Protein AF-X5ZG42-F1 (afdb_monomer)

Structure (mmCIF, N/CA/C/O backbone):
data_AF-X5ZG42-F1
#
_entry.id   AF-X5ZG42-F1
#
loop_
_atom_site.group_PDB
_atom_site.id
_atom_site.type_symbol
_atom_site.label_atom_id
_atom_site.label_alt_id
_atom_site.label_comp_id
_atom_site.label_asym_id
_atom_site.label_entity_id
_atom_site.label_seq_id
_atom_site.pdbx_PDB_ins_code
_atom_site.Cartn_x
_atom_site.Cartn_y
_atom_site.Cartn_z
_atom_site.occupancy
_atom_site.B_iso_or_equiv
_atom_site.auth_seq_id
_atom_site.auth_comp_id
_atom_site.auth_asym_id
_atom_site.auth_atom_id
_atom_site.pdbx_PDB_model_num
ATOM 1 N N . MET A 1 1 ? 0.832 7.737 -3.658 1.00 73.06 1 MET A N 1
ATOM 2 C CA . MET A 1 1 ? 0.309 6.633 -4.500 1.00 73.06 1 MET A CA 1
ATOM 3 C C . MET A 1 1 ? 1.403 5.784 -5.144 1.00 73.06 1 MET A C 1
ATOM 5 O O . MET A 1 1 ? 1.351 4.577 -4.972 1.00 73.06 1 MET A O 1
ATOM 9 N N . GLN A 1 2 ? 2.400 6.359 -5.829 1.00 80.19 2 GLN A N 1
ATO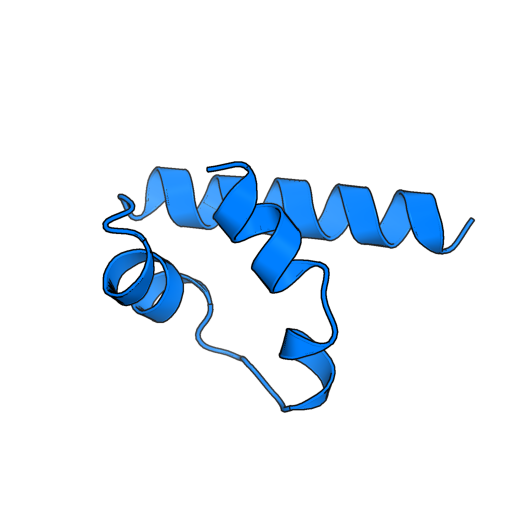M 10 C CA . GLN A 1 2 ? 3.431 5.582 -6.544 1.00 80.19 2 GLN A CA 1
ATOM 11 C C . GLN A 1 2 ? 4.211 4.593 -5.650 1.00 80.19 2 GLN A C 1
ATOM 13 O O . GLN A 1 2 ? 4.231 3.407 -5.955 1.00 80.19 2 GLN A O 1
ATOM 18 N N . GLN A 1 3 ? 4.698 5.029 -4.480 1.00 82.06 3 GLN A N 1
ATOM 19 C CA . GLN A 1 3 ? 5.381 4.143 -3.516 1.00 82.06 3 GLN A CA 1
ATOM 20 C C . GLN A 1 3 ? 4.519 2.957 -3.048 1.00 82.06 3 GLN A C 1
ATOM 22 O O . GLN A 1 3 ? 5.028 1.856 -2.862 1.00 82.06 3 GLN A O 1
ATOM 27 N N . ALA A 1 4 ? 3.208 3.160 -2.882 1.00 81.00 4 ALA A N 1
ATOM 28 C CA . ALA A 1 4 ? 2.276 2.092 -2.526 1.00 81.00 4 ALA A CA 1
ATOM 29 C C . ALA A 1 4 ? 2.106 1.086 -3.674 1.00 81.00 4 ALA A C 1
ATOM 31 O O . ALA A 1 4 ? 2.077 -0.120 -3.441 1.00 81.00 4 ALA A O 1
ATOM 32 N N . ALA A 1 5 ? 2.040 1.566 -4.917 1.00 79.19 5 ALA A N 1
ATOM 33 C CA . ALA A 1 5 ? 1.974 0.703 -6.090 1.00 79.19 5 ALA A CA 1
ATOM 34 C C . ALA A 1 5 ? 3.264 -0.113 -6.272 1.00 79.19 5 ALA A C 1
ATOM 36 O O . ALA A 1 5 ? 3.212 -1.309 -6.548 1.00 79.19 5 ALA A O 1
ATOM 37 N N . GLU A 1 6 ? 4.425 0.505 -6.061 1.00 79.62 6 GLU A N 1
ATOM 38 C CA . GLU A 1 6 ? 5.727 -0.167 -6.118 1.00 79.62 6 GLU A CA 1
ATOM 39 C C . GLU A 1 6 ? 5.880 -1.216 -5.015 1.00 79.62 6 GLU A C 1
ATOM 41 O O . GLU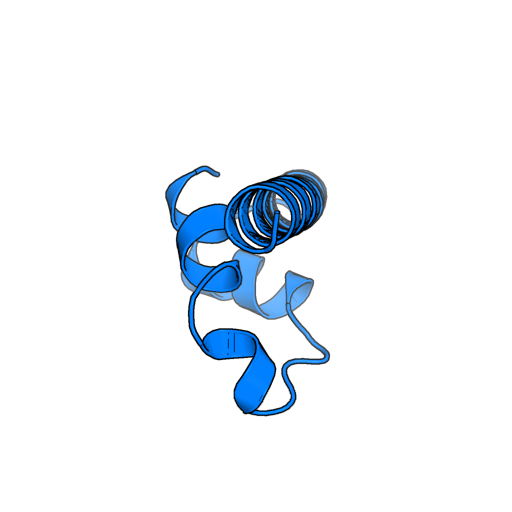 A 1 6 ? 6.328 -2.333 -5.279 1.00 79.62 6 GLU A O 1
ATOM 46 N N . PHE A 1 7 ? 5.442 -0.883 -3.798 1.00 80.56 7 PHE A N 1
ATOM 47 C CA . PHE A 1 7 ? 5.401 -1.800 -2.665 1.00 80.56 7 PHE A CA 1
ATOM 48 C C . PHE A 1 7 ? 4.581 -3.057 -2.983 1.00 80.56 7 PHE A C 1
ATOM 50 O O . PHE A 1 7 ? 5.060 -4.178 -2.805 1.00 80.56 7 PHE A O 1
ATOM 57 N N . LEU A 1 8 ? 3.376 -2.877 -3.529 1.00 76.81 8 LEU A N 1
ATOM 58 C CA . LEU A 1 8 ? 2.534 -3.986 -3.970 1.00 76.81 8 LEU A CA 1
ATOM 59 C C . LEU A 1 8 ? 3.181 -4.757 -5.122 1.00 76.81 8 LEU A C 1
ATOM 61 O O . LEU A 1 8 ? 3.143 -5.984 -5.125 1.00 76.81 8 LEU A O 1
ATOM 65 N N . ALA A 1 9 ? 3.773 -4.079 -6.107 1.00 74.62 9 ALA A N 1
ATOM 66 C CA . ALA A 1 9 ? 4.423 -4.715 -7.255 1.00 74.62 9 ALA A CA 1
ATOM 67 C C . ALA A 1 9 ? 5.672 -5.541 -6.878 1.00 74.62 9 ALA A C 1
ATOM 69 O O . ALA A 1 9 ? 6.150 -6.323 -7.701 1.00 74.62 9 ALA A O 1
ATOM 70 N N . GLY A 1 10 ? 6.192 -5.379 -5.656 1.00 73.38 10 GLY A N 1
ATOM 71 C CA . GLY A 1 10 ? 7.253 -6.197 -5.072 1.00 73.38 10 GLY A CA 1
ATOM 72 C C . GLY A 1 10 ? 6.798 -7.610 -4.661 1.00 73.38 10 GLY A C 1
ATOM 73 O O . GLY A 1 10 ? 5.683 -8.036 -4.961 1.00 73.38 10 GLY A O 1
ATOM 74 N N . PRO A 1 11 ? 7.634 -8.376 -3.934 1.00 66.44 11 PRO A N 1
ATOM 75 C CA . PRO A 1 11 ? 7.344 -9.761 -3.536 1.00 66.44 11 PRO A CA 1
ATOM 76 C C . PRO A 1 11 ? 6.203 -9.906 -2.505 1.00 66.44 11 PRO A C 1
ATOM 78 O O . PRO A 1 11 ? 6.009 -10.990 -1.958 1.00 66.44 11 PRO A O 1
ATOM 81 N N . TYR A 1 12 ? 5.443 -8.839 -2.241 1.00 61.41 12 TYR A N 1
ATOM 82 C CA . TYR A 1 12 ? 4.421 -8.752 -1.202 1.00 61.41 12 TYR A CA 1
ATOM 83 C C . TYR A 1 12 ? 3.311 -9.807 -1.342 1.00 61.41 12 TYR A C 1
ATOM 85 O O . TYR A 1 12 ? 2.887 -10.411 -0.360 1.00 61.41 12 TYR A O 1
ATOM 93 N N . GLU A 1 13 ? 2.899 -10.119 -2.574 1.00 53.88 13 GLU A N 1
ATOM 94 C CA . GLU A 1 13 ? 1.843 -11.112 -2.839 1.00 53.88 13 GLU A CA 1
ATOM 95 C C . GLU A 1 13 ? 2.301 -12.565 -2.685 1.00 53.88 13 GLU A C 1
ATOM 97 O O . GLU A 1 13 ? 1.461 -13.440 -2.473 1.00 53.88 13 GLU A O 1
ATOM 102 N N . ARG A 1 14 ? 3.613 -12.855 -2.723 1.00 54.22 14 ARG A N 1
ATOM 103 C CA . ARG A 1 14 ? 4.101 -14.234 -2.516 1.00 54.22 14 ARG A CA 1
ATOM 104 C C . ARG A 1 14 ? 3.786 -14.763 -1.111 1.00 54.22 14 ARG A C 1
ATOM 106 O O . ARG A 1 14 ? 3.882 -15.964 -0.898 1.00 54.22 14 ARG A O 1
ATOM 113 N N . GLN A 1 15 ? 3.386 -13.891 -0.182 1.00 54.59 15 GLN A N 1
ATOM 114 C CA . GLN A 1 15 ? 3.052 -14.238 1.201 1.00 54.59 15 GLN A CA 1
ATOM 115 C C . GLN A 1 15 ? 1.538 -14.270 1.502 1.00 54.59 15 GLN A C 1
ATOM 117 O O . GLN A 1 15 ? 1.160 -14.445 2.655 1.00 54.59 15 GLN A O 1
ATOM 122 N N . GLY A 1 16 ? 0.651 -14.158 0.500 1.00 55.19 16 GLY A N 1
ATOM 123 C CA . GLY A 1 16 ? -0.795 -14.357 0.713 1.00 55.19 16 GLY A CA 1
ATOM 124 C C . GLY A 1 16 ? -1.579 -13.112 1.157 1.00 55.19 16 GLY A C 1
ATOM 125 O O . GLY A 1 16 ? -2.542 -13.215 1.918 1.00 55.19 16 GLY A O 1
ATOM 126 N N . GLY A 1 17 ? -1.198 -11.928 0.674 1.00 56.28 17 GLY A N 1
ATOM 127 C CA . GLY A 1 17 ? -1.780 -10.633 1.051 1.00 56.28 17 GLY A CA 1
ATOM 128 C C . GLY A 1 17 ? -3.192 -10.360 0.513 1.00 56.28 17 GLY A C 1
ATOM 129 O O . GLY A 1 17 ? -3.384 -9.480 -0.318 1.00 56.28 17 GLY A O 1
ATOM 130 N N . ARG A 1 18 ? -4.222 -11.041 1.030 1.00 58.47 18 ARG A N 1
ATOM 131 C CA . ARG A 1 18 ? -5.640 -10.785 0.680 1.00 58.47 18 ARG A CA 1
ATOM 132 C C . ARG A 1 18 ? -6.239 -9.482 1.250 1.00 58.47 18 ARG A C 1
ATOM 134 O O . ARG A 1 18 ? -7.417 -9.222 1.030 1.00 58.47 18 ARG A O 1
ATOM 141 N N . ALA A 1 19 ? -5.462 -8.636 1.933 1.00 62.12 19 ALA A N 1
ATOM 142 C CA . ALA A 1 19 ? -5.947 -7.399 2.562 1.00 62.12 19 ALA A CA 1
ATOM 143 C C . ALA A 1 19 ? -5.125 -6.146 2.188 1.00 62.12 19 ALA A C 1
ATOM 145 O O . ALA A 1 19 ? -4.757 -5.354 3.052 1.00 62.12 19 ALA A O 1
ATOM 146 N N . ALA A 1 20 ? -4.859 -5.933 0.893 1.00 73.06 20 ALA A N 1
ATOM 147 C CA . ALA A 1 20 ? -4.070 -4.788 0.425 1.00 73.06 20 ALA A CA 1
ATOM 148 C C . ALA A 1 20 ? -4.684 -3.424 0.808 1.00 73.06 20 ALA A C 1
ATOM 150 O O . ALA A 1 20 ? -3.966 -2.537 1.247 1.00 73.06 20 ALA A O 1
ATOM 151 N N . VAL A 1 21 ? -6.006 -3.231 0.716 1.00 80.81 21 VAL A N 1
ATOM 152 C CA . VAL A 1 21 ? -6.604 -1.899 0.948 1.00 80.81 21 VAL A CA 1
ATOM 153 C C . VAL A 1 21 ? -6.473 -1.414 2.404 1.00 80.81 21 VAL A C 1
ATOM 155 O O . VAL A 1 21 ? -5.935 -0.325 2.591 1.00 80.81 21 VAL A O 1
ATOM 158 N N . PRO A 1 22 ? -6.906 -2.151 3.451 1.00 85.69 22 PRO A N 1
ATOM 159 C CA . PRO A 1 22 ? -6.731 -1.703 4.839 1.00 85.69 22 PRO A CA 1
ATOM 160 C C . PRO A 1 22 ? -5.268 -1.442 5.196 1.00 85.69 22 PRO A C 1
ATOM 162 O O . PRO A 1 22 ? -4.950 -0.472 5.881 1.00 85.69 22 PRO A O 1
ATOM 165 N N . GLU A 1 23 ? -4.371 -2.278 4.684 1.00 84.12 23 GLU A N 1
ATOM 166 C CA . GLU A 1 23 ? -2.951 -2.157 4.955 1.00 84.12 23 GLU A CA 1
ATOM 167 C C . GLU A 1 23 ? -2.331 -0.931 4.284 1.00 84.12 23 GLU A C 1
ATOM 169 O O . GLU A 1 23 ? -1.600 -0.185 4.928 1.00 84.12 23 GLU A O 1
ATOM 174 N N . LEU A 1 24 ? -2.668 -0.666 3.022 1.00 86.44 24 LEU A N 1
ATOM 175 C CA . LEU A 1 24 ? -2.205 0.520 2.304 1.00 86.44 24 LEU A CA 1
ATOM 176 C C . LEU A 1 24 ? -2.679 1.808 2.976 1.00 86.44 24 LEU A C 1
ATOM 178 O O . LEU A 1 24 ? -1.926 2.776 3.075 1.00 86.44 24 LEU A O 1
ATOM 182 N N . ARG A 1 25 ? -3.913 1.805 3.484 1.00 88.44 25 ARG A N 1
ATOM 183 C CA . ARG A 1 25 ? -4.452 2.917 4.271 1.00 88.44 25 ARG A CA 1
ATOM 184 C C . ARG A 1 25 ? -3.669 3.099 5.571 1.00 88.44 25 ARG A C 1
ATOM 186 O O . ARG A 1 25 ? -3.295 4.220 5.892 1.00 88.44 25 ARG A O 1
ATOM 193 N N . SER A 1 26 ? -3.371 2.011 6.283 1.00 87.44 26 SER A N 1
ATOM 194 C CA . SER A 1 26 ? -2.620 2.056 7.544 1.00 87.44 26 SER A CA 1
ATOM 195 C C . SER A 1 26 ? -1.147 2.441 7.365 1.00 87.44 26 SER A C 1
ATOM 197 O O . SER A 1 26 ? -0.614 3.165 8.197 1.00 87.44 26 SER A O 1
ATOM 199 N N . ARG A 1 27 ? -0.473 1.949 6.319 1.00 86.50 27 ARG A N 1
ATOM 200 C CA . ARG A 1 27 ? 0.964 2.177 6.079 1.00 86.50 27 ARG A CA 1
ATOM 201 C C . ARG A 1 27 ? 1.262 3.516 5.426 1.00 86.50 27 ARG A C 1
ATOM 203 O O . ARG A 1 27 ? 2.271 4.132 5.745 1.00 86.50 27 ARG A O 1
ATOM 210 N N . PHE A 1 28 ? 0.422 3.930 4.484 1.00 87.38 28 PHE A N 1
ATOM 211 C CA . PHE A 1 28 ? 0.700 5.072 3.615 1.00 87.38 28 PHE A CA 1
ATOM 212 C C . PHE A 1 28 ? -0.297 6.221 3.808 1.00 87.38 28 PHE A C 1
ATOM 214 O O . PHE A 1 28 ? -0.243 7.196 3.063 1.00 87.38 28 PHE A O 1
ATOM 221 N N . GLY A 1 29 ? -1.223 6.111 4.769 1.00 90.12 29 GLY A N 1
ATOM 222 C CA . GLY A 1 29 ? -2.230 7.141 5.040 1.00 90.12 29 GLY A CA 1
ATOM 223 C C . GLY A 1 29 ? -3.199 7.373 3.878 1.00 90.12 29 GLY A C 1
ATOM 224 O O . GLY A 1 29 ? -3.775 8.451 3.763 1.00 90.12 29 GLY A O 1
ATOM 225 N N . LEU A 1 30 ? -3.346 6.394 2.982 1.00 88.50 30 LEU A N 1
ATOM 226 C CA . LEU A 1 30 ? -4.140 6.547 1.766 1.00 88.50 30 LEU A CA 1
ATOM 227 C C . LEU A 1 30 ? -5.642 6.534 2.058 1.00 88.50 30 LEU A C 1
ATOM 229 O O . LEU A 1 30 ? -6.117 5.885 2.996 1.00 88.50 30 LEU A O 1
ATOM 233 N N . SER A 1 31 ? -6.408 7.202 1.197 1.00 92.06 31 SER A N 1
ATOM 234 C CA . SER A 1 31 ? -7.845 6.971 1.112 1.00 92.06 31 SER A CA 1
ATOM 235 C C . SER A 1 31 ? -8.121 5.584 0.515 1.00 92.06 31 SER A C 1
ATOM 237 O O . SER A 1 31 ? -7.255 4.961 -0.105 1.00 92.06 31 SER A O 1
ATOM 239 N N . ALA A 1 32 ? -9.342 5.070 0.688 1.00 87.50 32 ALA A N 1
ATOM 240 C CA . ALA A 1 32 ? -9.719 3.802 0.063 1.00 87.50 32 ALA A CA 1
ATOM 241 C C . ALA A 1 32 ? -9.622 3.869 -1.474 1.00 87.50 32 ALA A C 1
ATOM 243 O O . ALA A 1 32 ? -9.188 2.901 -2.093 1.00 87.50 32 ALA A O 1
ATOM 244 N N . ALA A 1 33 ? -9.963 5.01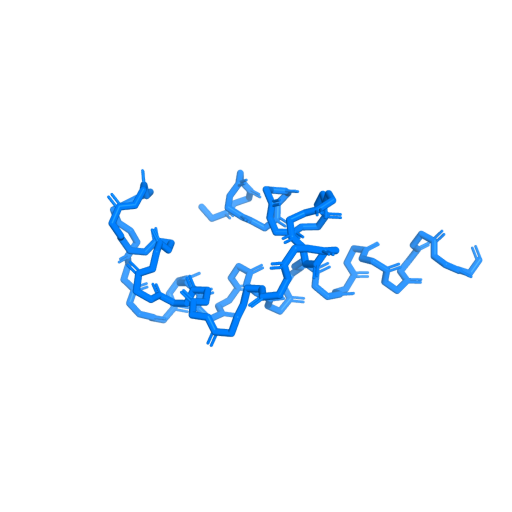6 -2.071 1.00 90.38 33 ALA A N 1
ATOM 245 C CA . ALA A 1 33 ? -9.859 5.235 -3.511 1.00 90.38 33 ALA A CA 1
ATOM 246 C C . ALA A 1 33 ? -8.397 5.214 -3.987 1.00 90.38 33 AL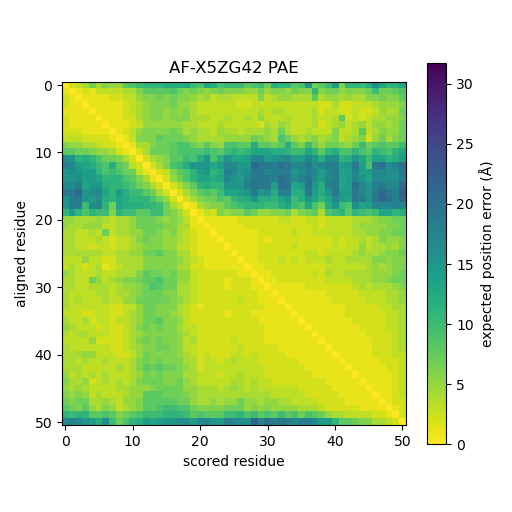A A C 1
ATOM 248 O O . ALA A 1 33 ? -8.071 4.479 -4.917 1.00 90.38 33 ALA A O 1
ATOM 249 N N . ASP A 1 34 ? -7.499 5.921 -3.294 1.00 88.44 34 ASP A N 1
ATOM 250 C CA . ASP A 1 34 ? -6.070 5.952 -3.643 1.00 88.44 34 ASP A CA 1
ATOM 251 C C . ASP A 1 34 ? -5.391 4.588 -3.455 1.00 88.44 34 ASP A C 1
ATOM 253 O O . ASP A 1 34 ? -4.479 4.226 -4.197 1.00 88.44 34 ASP A O 1
ATOM 257 N N . ALA A 1 35 ? -5.830 3.809 -2.462 1.00 87.44 35 ALA A N 1
ATOM 258 C CA . ALA A 1 35 ? -5.351 2.447 -2.248 1.00 87.44 35 ALA A CA 1
ATOM 259 C C . ALA A 1 35 ? -5.784 1.506 -3.386 1.00 87.44 35 ALA A C 1
ATOM 261 O O . ALA A 1 35 ? -4.977 0.703 -3.853 1.00 87.44 35 ALA A O 1
ATOM 262 N N . ILE A 1 36 ? -7.029 1.621 -3.862 1.00 87.69 36 ILE A N 1
ATOM 263 C CA . ILE A 1 36 ? -7.522 0.868 -5.027 1.00 87.69 36 ILE A CA 1
ATOM 264 C C . ILE A 1 36 ? -6.727 1.244 -6.280 1.00 87.69 36 ILE A C 1
ATOM 266 O O . ILE A 1 36 ? -6.322 0.362 -7.040 1.00 87.69 36 ILE A O 1
ATOM 270 N N . GLU A 1 37 ? -6.452 2.531 -6.473 1.00 89.56 37 GLU A N 1
ATOM 271 C CA . GLU A 1 37 ? -5.690 2.995 -7.629 1.00 89.56 37 GLU A CA 1
ATOM 272 C C . GLU A 1 37 ? -4.232 2.518 -7.583 1.00 89.56 37 GLU A C 1
ATOM 274 O O . GLU A 1 37 ? -3.706 2.018 -8.577 1.00 89.56 37 GLU A O 1
ATOM 279 N N . ALA A 1 38 ? -3.598 2.537 -6.407 1.00 86.12 38 ALA A N 1
ATOM 280 C CA . ALA A 1 38 ? -2.267 1.963 -6.219 1.00 86.12 38 ALA A CA 1
ATOM 281 C C . ALA A 1 38 ? -2.220 0.459 -6.554 1.00 86.12 38 ALA A C 1
ATOM 283 O O . ALA A 1 38 ? -1.249 -0.001 -7.156 1.00 86.12 38 ALA A O 1
ATOM 284 N N . ILE A 1 39 ? -3.270 -0.305 -6.225 1.00 84.88 39 ILE A N 1
ATOM 285 C CA . ILE A 1 39 ? -3.382 -1.729 -6.587 1.00 84.88 39 ILE A CA 1
ATOM 286 C C . ILE A 1 39 ? -3.462 -1.912 -8.105 1.00 84.88 39 ILE A C 1
ATOM 288 O O . ILE A 1 39 ? -2.781 -2.785 -8.648 1.00 84.88 39 ILE A O 1
ATOM 292 N N . ARG A 1 40 ? -4.245 -1.087 -8.808 1.00 86.12 40 ARG A N 1
ATOM 293 C CA . ARG A 1 40 ? -4.332 -1.142 -10.278 1.00 86.12 40 ARG A CA 1
ATOM 294 C C . ARG A 1 40 ? -2.995 -0.829 -10.941 1.00 86.12 40 ARG A C 1
ATOM 296 O O . ARG A 1 40 ? -2.559 -1.579 -11.811 1.00 86.12 40 ARG A O 1
ATOM 303 N N . ILE A 1 41 ? -2.318 0.229 -10.491 1.00 87.94 41 ILE A N 1
ATOM 304 C CA . ILE A 1 41 ? -0.988 0.603 -10.995 1.00 87.94 41 ILE A CA 1
ATOM 305 C C . ILE A 1 41 ? 0.009 -0.536 -10.742 1.00 87.94 41 ILE A C 1
ATOM 307 O O . ILE A 1 41 ? 0.772 -0.901 -11.635 1.00 87.94 41 ILE A O 1
ATOM 311 N N . ALA A 1 42 ? -0.031 -1.159 -9.562 1.00 85.00 42 ALA A N 1
ATOM 312 C CA . ALA A 1 42 ? 0.823 -2.298 -9.243 1.00 85.00 42 ALA A CA 1
ATOM 313 C C . ALA A 1 42 ? 0.593 -3.491 -10.184 1.00 85.00 42 ALA A C 1
ATOM 315 O O . ALA A 1 42 ? 1.558 -4.100 -10.645 1.00 85.00 42 ALA A O 1
ATOM 316 N N . GLN A 1 43 ? -0.665 -3.819 -10.502 1.00 83.50 43 GLN A N 1
ATOM 317 C CA . GLN A 1 43 ? -0.990 -4.874 -11.469 1.00 83.50 43 GLN A CA 1
ATOM 318 C C . GLN A 1 43 ? -0.457 -4.548 -12.869 1.00 83.50 43 GLN A C 1
ATOM 320 O O . GLN A 1 43 ? 0.152 -5.414 -13.495 1.00 83.50 43 GLN A O 1
ATOM 325 N N . ALA A 1 44 ? -0.610 -3.304 -13.330 1.00 86.50 44 ALA A N 1
ATOM 326 C CA . ALA A 1 44 ? -0.078 -2.865 -14.620 1.00 86.50 44 ALA A CA 1
ATOM 327 C C . ALA A 1 44 ? 1.456 -2.992 -14.689 1.00 86.50 44 ALA A C 1
ATOM 329 O O . ALA A 1 44 ? 1.988 -3.521 -15.663 1.00 86.50 44 ALA A O 1
ATOM 330 N N . ILE A 1 45 ? 2.167 -2.594 -13.627 1.00 84.94 45 ILE A N 1
ATOM 331 C CA . ILE A 1 45 ? 3.629 -2.747 -13.526 1.00 84.94 45 ILE A CA 1
ATOM 332 C C . ILE A 1 45 ? 4.038 -4.224 -13.595 1.00 84.94 45 ILE A C 1
ATOM 334 O O . ILE A 1 45 ? 5.016 -4.560 -14.260 1.00 84.94 45 ILE A O 1
ATOM 338 N N . ARG A 1 46 ? 3.308 -5.121 -12.918 1.00 78.75 46 ARG A N 1
ATOM 339 C CA . ARG A 1 46 ? 3.597 -6.565 -12.956 1.00 78.75 46 ARG A CA 1
ATOM 340 C C . ARG A 1 46 ? 3.410 -7.143 -14.355 1.00 78.75 46 ARG A C 1
ATOM 342 O O . ARG A 1 46 ? 4.275 -7.887 -14.801 1.00 78.75 46 ARG A O 1
ATOM 349 N N . LEU A 1 47 ? 2.321 -6.785 -15.036 1.00 82.69 47 LEU A N 1
ATOM 350 C CA . LEU A 1 47 ? 2.054 -7.226 -16.407 1.00 82.69 47 LEU A CA 1
ATOM 351 C C . LEU A 1 47 ? 3.159 -6.765 -17.363 1.00 82.69 47 LEU A C 1
ATOM 353 O O . LEU A 1 47 ? 3.678 -7.577 -18.119 1.00 82.69 47 LEU A O 1
ATOM 357 N N . ALA A 1 48 ? 3.583 -5.504 -17.265 1.00 85.75 48 ALA A N 1
ATOM 358 C CA . ALA A 1 48 ? 4.668 -4.965 -18.085 1.00 85.75 48 ALA A CA 1
ATOM 359 C C . ALA A 1 48 ? 6.028 -5.648 -17.841 1.00 85.75 48 ALA A C 1
ATOM 361 O O . ALA A 1 48 ? 6.865 -5.6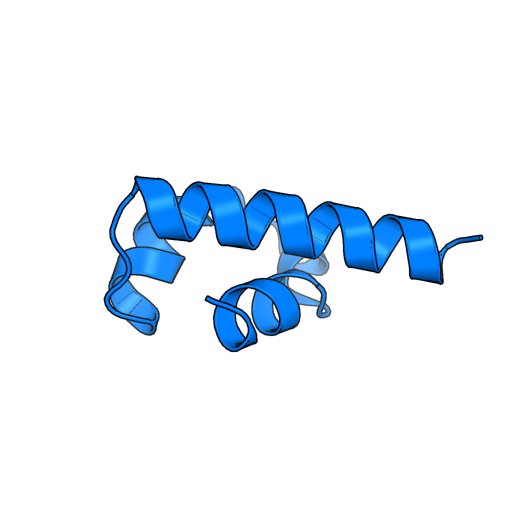59 -18.732 1.00 85.75 48 ALA A O 1
ATOM 362 N N . ARG A 1 49 ? 6.264 -6.209 -16.646 1.00 81.75 49 ARG A N 1
ATOM 363 C CA . ARG A 1 49 ? 7.500 -6.943 -16.304 1.00 81.75 49 ARG A CA 1
ATOM 364 C C . ARG A 1 49 ? 7.470 -8.426 -16.678 1.00 81.75 49 ARG A C 1
ATOM 366 O O . ARG A 1 49 ? 8.506 -9.075 -16.599 1.00 81.75 49 ARG A O 1
ATOM 373 N N . ALA A 1 50 ? 6.293 -8.971 -16.975 1.00 75.19 50 ALA A N 1
ATOM 374 C CA . ALA A 1 50 ? 6.109 -10.380 -17.316 1.00 75.19 50 ALA A CA 1
ATOM 375 C C . ALA A 1 50 ? 6.115 -10.642 -18.833 1.00 75.19 50 ALA A C 1
ATOM 377 O O . ALA A 1 50 ? 6.121 -11.808 -19.228 1.00 75.19 50 ALA A O 1
ATOM 378 N N . GLY A 1 51 ? 6.062 -9.580 -19.645 1.00 63.06 51 GLY A N 1
ATOM 379 C CA . GLY A 1 51 ? 6.161 -9.621 -21.107 1.00 63.06 51 GLY 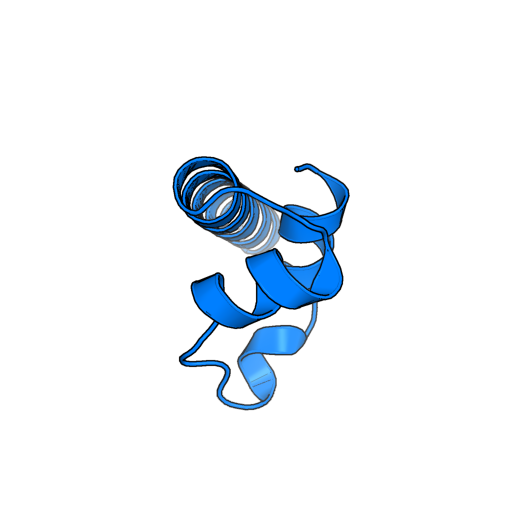A CA 1
ATOM 380 C C . GLY A 1 51 ? 7.572 -9.400 -21.625 1.00 63.06 51 GLY A C 1
ATOM 381 O O . GLY A 1 51 ? 8.419 -8.892 -20.855 1.00 63.06 51 GLY A O 1
#

Solvent-accessible surface area (backbone atoms only — not comparable to full-atom values): 2923 Å² total; per-residue (Å²): 95,67,71,57,11,52,53,54,51,44,79,54,60,84,76,67,62,87,56,58,53,70,48,38,26,71,76,68,70,39,51,74,66,50,27,53,50,17,51,52,52,13,51,52,54,45,55,66,68,74,104

pLDDT: mean 78.76, std 11.1, range [53.88, 92.06]

Secondary structure (DSSP, 8-state):
-HHHHHHHHTG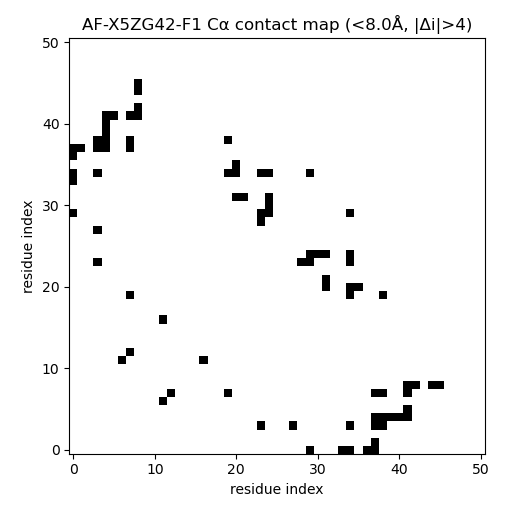GGGG--TTHHHHHHHHH---HHHHHHHHHHHHHHHHHHH-

Mean predicted aligned error: 5.47 Å

Foldseek 3Di:
DQVLLVVLLPCVPVVPCPPQQVVCCVPVVDDSVVSVVSVVSNVVVNVVVVD

Sequence (51 aa):
MQQAAEFLAGPYERQGGRAAVPELRSRFGLSAADAIEAIRIAQAIRLARAG

Nearest PDB structures (foldseek):
  4zg0-assembly1_A  TM=7.259E-01  e=6.251E+00  Mus musculus
  9cai-assembly1_Ci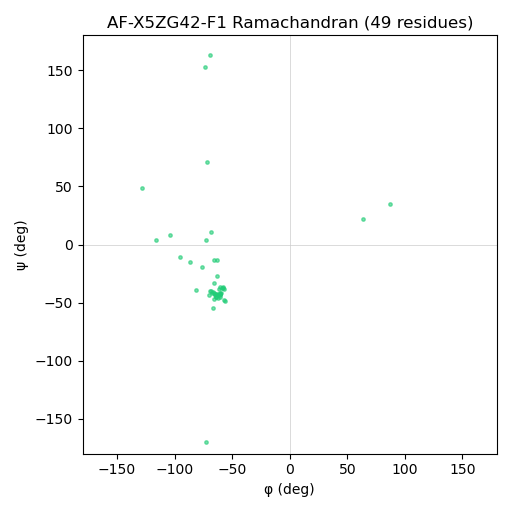  TM=6.575E-01  e=7.099E+00  Caenorhabditis elegans
  6xu6-asse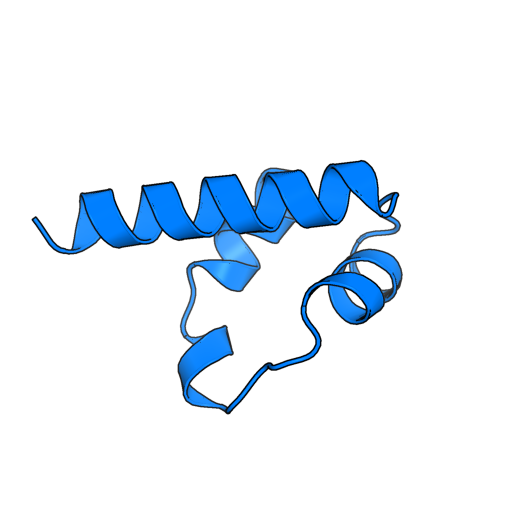mbly1_Ci  TM=4.629E-01  e=8.063E+00  Drosophila melanogaster

Radius of gyration: 10.29 Å; Cα contacts (8 Å, |Δi|>4): 42; chains: 1; bounding box: 17×22×29 Å